Protein AF-A0A953YZT5-F1 (afdb_monomer)

Radius of gyration: 15.85 Å; Cα contacts (8 Å, |Δi|>4): 167; chains: 1; bounding box: 41×32×43 Å

Nearest PDB structures (foldseek):
  6mpz-assembly3_C  TM=8.386E-01  e=2.014E-01  Lachnospiraceae bacterium C6A11
  5cdi-assembly1_C  TM=5.579E-01  e=8.309E+00  Chlamydomonas reinhardtii
  3e74-assembly1_B  TM=2.854E-01  e=3.329E+00  Escherichia coli K-12

pLDDT: mean 92.61, std 7.17, range [58.06, 98.25]

Sequence (147 aa):
MSRTLELEILPQPDDQTCGVTCLHAVYGYYGLNIPLRQLIDEVEHLETGGTLGVLLGYDALRRGFDATIYTYNLQIFDPTWFNQPGVNIQEKLLRQATFKDDPRLTIATRAYVEFLDLGGRIKHEELNANLIRRFLKKGKPILTGLS

Foldseek 3Di:
DDFDQDFDFDDQPDPQCPLLSVLQSLCVSVVNHDPSVVSVVVQDADPVGHHDNLSSLLVCLVVVHAAEAADPPVVQDDPVQQVDPPRDSLVVLVVVVVPDPDPVSVVVSVSVNSSVVSVYHYHYDDDDPVVCCVQVVVVRDDDDDDD

Secondary structure (DSSP, 8-state):
---------PPPSSSS-HHHHHHHHHHHHTT----HHHHHHHS---TTSS--HHHHHHHHHHTT---EEEE--TTT--GGGGSSTT--HHHHHHHHHTT---HHHHHHHHHHHHHHHTT-EEEE----HHHHHHHHTTT--------

Structure (mmCIF, N/CA/C/O backbone):
data_AF-A0A953YZT5-F1
#
_entry.id   AF-A0A953YZT5-F1
#
loop_
_atom_site.group_PDB
_atom_site.id
_atom_site.type_symbol
_atom_site.label_atom_id
_atom_site.label_alt_id
_atom_site.label_comp_id
_atom_site.label_asym_id
_atom_site.label_entity_id
_atom_site.label_seq_id
_atom_site.pdbx_PDB_ins_code
_atom_site.Cartn_x
_atom_site.Cartn_y
_atom_site.Cartn_z
_atom_site.occupancy
_atom_site.B_iso_or_equiv
_atom_site.auth_seq_id
_atom_site.auth_comp_id
_atom_site.auth_asym_id
_atom_site.auth_atom_id
_atom_site.pdbx_PDB_model_num
ATOM 1 N N . MET A 1 1 ? -19.715 18.924 2.219 1.00 58.06 1 MET A N 1
ATOM 2 C CA . MET A 1 1 ? -19.848 18.447 3.610 1.00 58.06 1 MET A CA 1
ATOM 3 C C . MET A 1 1 ? -18.511 17.903 4.084 1.00 58.06 1 MET A C 1
ATOM 5 O O . MET A 1 1 ? -17.849 17.219 3.309 1.00 58.06 1 MET A O 1
ATOM 9 N N . SER A 1 2 ? -18.095 18.270 5.299 1.00 69.12 2 SER A N 1
ATOM 10 C CA . SER A 1 2 ? -16.977 17.615 5.987 1.00 69.12 2 SER A CA 1
ATOM 11 C C . SER A 1 2 ? -17.414 16.199 6.369 1.00 69.12 2 SER A C 1
ATOM 13 O O . SER A 1 2 ? -18.560 16.023 6.779 1.00 69.12 2 SER A O 1
ATOM 15 N N . ARG A 1 3 ? -16.552 15.200 6.178 1.00 82.62 3 ARG A N 1
ATOM 16 C CA . ARG A 1 3 ? -16.809 13.809 6.565 1.00 82.62 3 ARG A CA 1
ATOM 17 C C . ARG A 1 3 ? -15.675 13.376 7.481 1.00 82.62 3 ARG A C 1
ATOM 19 O O . ARG A 1 3 ? -14.520 13.428 7.065 1.00 82.62 3 ARG A O 1
ATOM 26 N N . THR A 1 4 ? -16.016 12.983 8.700 1.00 86.62 4 THR A N 1
ATOM 27 C CA . THR A 1 4 ? -15.077 12.396 9.659 1.00 86.62 4 THR A CA 1
ATOM 28 C C . THR A 1 4 ? -15.135 10.881 9.509 1.00 86.62 4 THR A C 1
ATOM 30 O O . THR A 1 4 ? -16.218 10.323 9.335 1.00 86.62 4 THR A O 1
ATOM 33 N N . LEU A 1 5 ? -13.972 10.232 9.504 1.00 91.62 5 LEU A N 1
ATOM 34 C CA . LEU A 1 5 ? -13.862 8.778 9.540 1.00 91.62 5 LEU A CA 1
ATOM 35 C C . LEU A 1 5 ? -13.474 8.368 10.954 1.00 91.62 5 LEU A C 1
ATOM 37 O O . LEU A 1 5 ? -12.477 8.864 11.473 1.00 91.62 5 LEU A O 1
ATOM 41 N N . GLU A 1 6 ? -14.252 7.480 11.555 1.00 91.81 6 GLU A N 1
ATOM 42 C CA . GLU A 1 6 ? -13.904 6.858 12.828 1.00 91.81 6 GLU A CA 1
ATOM 43 C C . GLU A 1 6 ? -13.056 5.621 12.533 1.00 91.81 6 GLU A C 1
ATOM 45 O O . GLU A 1 6 ? -13.508 4.693 11.868 1.00 91.81 6 GLU A O 1
ATOM 50 N N . LEU A 1 7 ? -11.796 5.657 12.961 1.00 93.12 7 LEU A N 1
ATOM 51 C CA . LEU A 1 7 ? -10.839 4.564 12.837 1.00 93.12 7 LEU A CA 1
ATOM 52 C C . LEU A 1 7 ? -10.321 4.246 14.232 1.00 93.12 7 LEU A C 1
ATOM 54 O O . LEU A 1 7 ? -9.717 5.104 14.876 1.00 93.12 7 LEU A O 1
ATOM 58 N N . GLU A 1 8 ? -10.536 3.017 14.682 1.00 94.19 8 GLU A N 1
ATOM 59 C CA . GLU A 1 8 ? -9.917 2.512 15.899 1.00 94.19 8 GLU A CA 1
ATOM 60 C C . GLU A 1 8 ? -8.557 1.908 15.538 1.00 94.19 8 GLU A C 1
ATOM 62 O O . GLU A 1 8 ? -8.470 0.887 14.853 1.00 94.19 8 GLU A O 1
ATOM 67 N N . ILE A 1 9 ? -7.483 2.584 15.947 1.00 95.50 9 ILE A N 1
ATOM 68 C CA . ILE 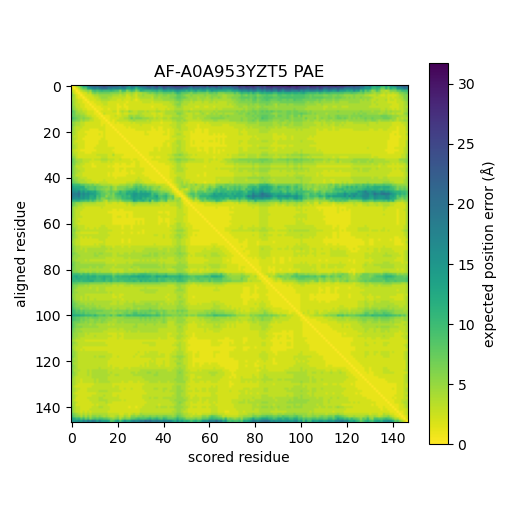A 1 9 ? -6.107 2.160 15.687 1.00 95.50 9 ILE A CA 1
ATOM 69 C C . ILE A 1 9 ? -5.506 1.683 17.004 1.00 95.50 9 ILE A C 1
ATOM 71 O O . ILE A 1 9 ? -5.421 2.442 17.969 1.00 95.50 9 ILE A O 1
ATOM 75 N N . LEU A 1 10 ? -5.087 0.421 17.032 1.00 96.31 10 LEU A N 1
ATOM 76 C CA . LEU A 1 10 ? -4.413 -0.164 18.185 1.00 96.31 10 LEU A CA 1
ATOM 77 C C . LEU A 1 10 ? -2.955 0.323 18.277 1.00 96.31 10 LEU A C 1
ATOM 79 O O . LEU A 1 10 ? -2.376 0.724 17.266 1.00 96.31 10 LEU A O 1
ATOM 83 N N . PRO A 1 11 ? -2.324 0.265 19.462 1.00 96.19 11 PRO A N 1
ATOM 84 C CA . PRO A 1 11 ? -0.883 0.462 19.576 1.00 96.19 11 PRO A CA 1
ATOM 85 C C . PRO A 1 11 ? -0.126 -0.591 18.755 1.00 96.19 11 PRO A C 1
ATOM 87 O O . PRO A 1 11 ? -0.414 -1.784 18.870 1.00 96.19 11 PRO A O 1
ATOM 90 N N . GLN A 1 12 ? 0.853 -0.161 17.952 1.00 93.62 12 GLN A N 1
ATOM 91 C CA . GLN A 1 12 ? 1.736 -1.097 17.251 1.00 93.62 12 GLN A CA 1
ATOM 92 C C . GLN A 1 12 ? 2.660 -1.808 18.263 1.00 93.62 12 GLN A C 1
ATOM 94 O O . GLN A 1 12 ? 3.216 -1.132 19.135 1.00 93.62 12 GLN A O 1
ATOM 99 N N . PRO A 1 13 ? 2.824 -3.141 18.192 1.00 91.69 13 PRO A N 1
ATOM 100 C CA . PRO A 1 13 ? 3.654 -3.880 19.149 1.00 91.69 13 PRO A CA 1
ATOM 101 C C . PRO A 1 13 ? 5.155 -3.555 19.122 1.00 91.69 13 PRO A C 1
ATOM 103 O O . PRO A 1 13 ? 5.815 -3.667 20.153 1.00 91.69 13 PRO A O 1
ATOM 106 N N . ASP A 1 14 ? 5.692 -3.175 17.964 1.00 89.75 14 ASP A N 1
ATOM 107 C CA . ASP A 1 14 ? 7.119 -2.904 17.743 1.00 89.75 14 ASP A CA 1
ATOM 108 C C . ASP A 1 14 ? 7.320 -1.831 16.656 1.00 8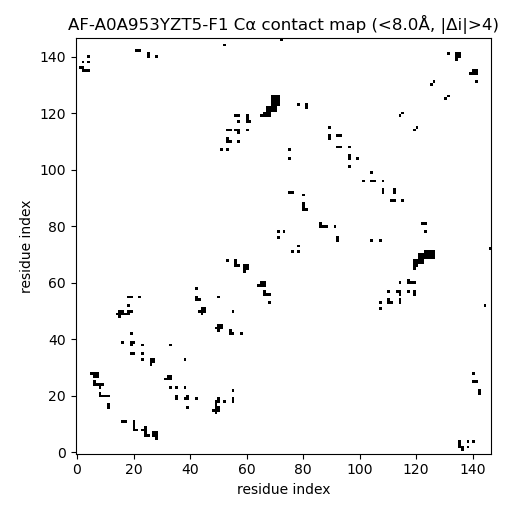9.75 14 ASP A C 1
ATOM 110 O O . ASP A 1 14 ? 6.356 -1.256 16.150 1.00 89.75 14 ASP A O 1
ATOM 114 N N . ASP A 1 15 ? 8.565 -1.527 16.291 1.00 86.75 15 ASP A N 1
ATOM 115 C CA . ASP A 1 15 ? 8.924 -0.505 15.299 1.00 86.75 15 ASP A CA 1
ATOM 116 C C . ASP A 1 15 ? 8.732 -0.940 13.830 1.00 86.75 15 ASP A C 1
ATOM 118 O O . ASP A 1 15 ? 8.884 -0.116 12.925 1.00 86.75 15 ASP A O 1
ATOM 122 N N . GLN A 1 16 ? 8.329 -2.187 13.569 1.00 87.06 16 GLN A N 1
ATOM 123 C CA . GLN A 1 16 ? 8.187 -2.762 12.222 1.00 87.06 16 GLN A CA 1
ATOM 124 C C . GLN A 1 16 ? 6.730 -3.061 11.834 1.00 87.06 16 GLN A C 1
ATOM 126 O O . GLN A 1 16 ? 6.412 -3.223 10.652 1.00 87.06 16 GLN A O 1
ATOM 131 N N . THR A 1 17 ? 5.823 -3.066 12.809 1.00 91.00 17 THR A N 1
ATOM 132 C CA . THR A 1 17 ? 4.404 -3.442 12.672 1.00 91.00 17 THR A CA 1
ATOM 133 C C . THR A 1 17 ? 3.465 -2.272 12.362 1.00 91.00 17 THR A C 1
ATOM 135 O O . THR A 1 17 ? 2.244 -2.451 12.315 1.00 91.00 17 THR A O 1
ATOM 138 N N . CYS A 1 18 ? 3.993 -1.073 12.092 1.00 91.94 18 CYS A N 1
ATOM 139 C CA . CYS A 1 18 ? 3.189 0.127 11.825 1.00 91.94 18 CYS A CA 1
ATOM 140 C C . CYS A 1 18 ? 2.223 -0.055 10.639 1.00 91.94 18 CYS A C 1
ATOM 142 O O . CYS A 1 18 ? 1.031 0.229 10.754 1.00 91.94 18 CYS A O 1
ATOM 144 N N . GLY A 1 19 ? 2.707 -0.589 9.513 1.00 92.81 19 GLY A N 1
ATOM 145 C CA . GLY A 1 19 ? 1.903 -0.796 8.305 1.00 92.81 19 GLY A CA 1
ATOM 146 C C . GLY A 1 19 ? 0.757 -1.781 8.526 1.00 92.81 19 GLY A C 1
ATOM 147 O O . GLY A 1 19 ? -0.381 -1.505 8.145 1.00 92.81 19 GLY A O 1
ATOM 148 N N . VAL A 1 20 ? 1.045 -2.893 9.205 1.00 94.94 20 VAL A N 1
ATOM 149 C CA . VAL A 1 20 ? 0.058 -3.930 9.526 1.00 94.94 20 VAL A CA 1
ATOM 150 C C . VAL A 1 20 ? -0.973 -3.432 10.537 1.00 94.94 20 VAL A C 1
ATOM 152 O O . VAL A 1 20 ? -2.166 -3.667 10.368 1.00 94.94 20 VAL A O 1
ATOM 155 N N . THR A 1 21 ? -0.547 -2.667 11.541 1.00 95.62 21 THR A N 1
ATOM 156 C CA . THR A 1 21 ? -1.456 -2.068 12.530 1.00 95.62 21 THR A CA 1
ATOM 157 C C . THR A 1 21 ? -2.413 -1.068 11.878 1.00 95.62 21 THR A C 1
ATOM 159 O O . THR A 1 21 ? -3.610 -1.057 12.173 1.00 95.62 21 THR A O 1
ATOM 162 N N . CYS A 1 22 ? -1.928 -0.272 10.921 1.00 95.81 22 CYS A N 1
ATOM 163 C CA . CYS A 1 22 ? -2.787 0.606 10.133 1.00 95.81 22 CYS A CA 1
ATOM 164 C C . CYS A 1 22 ? -3.746 -0.187 9.226 1.00 95.81 22 CYS A C 1
ATOM 166 O O . CYS A 1 22 ? -4.919 0.173 9.123 1.00 95.81 22 CYS A O 1
ATOM 168 N N . LEU A 1 23 ? -3.284 -1.270 8.588 1.00 96.69 23 LEU A N 1
ATOM 169 C CA . LEU A 1 23 ? -4.135 -2.145 7.772 1.00 96.69 23 LEU A CA 1
ATOM 170 C C . LEU A 1 23 ? -5.249 -2.790 8.607 1.00 96.69 23 LEU A C 1
ATOM 172 O O . LEU A 1 23 ? -6.402 -2.796 8.181 1.00 96.69 23 LEU A O 1
ATOM 176 N N . HIS A 1 24 ? -4.936 -3.241 9.821 1.00 97.56 24 HIS A N 1
ATOM 177 C CA . HIS A 1 24 ? -5.915 -3.761 10.773 1.00 97.56 24 HIS A CA 1
ATOM 178 C C . HIS A 1 24 ? -7.033 -2.745 11.060 1.00 97.56 24 HIS A C 1
ATOM 180 O O . HIS A 1 24 ? -8.211 -3.093 11.009 1.00 97.56 24 HIS A O 1
ATOM 186 N N . ALA A 1 25 ? -6.694 -1.474 11.299 1.00 97.44 25 ALA A N 1
ATOM 187 C CA . ALA A 1 25 ? -7.699 -0.428 11.506 1.00 97.44 25 ALA A CA 1
ATOM 188 C C . ALA A 1 25 ? -8.584 -0.202 10.265 1.00 97.44 25 ALA A C 1
ATOM 190 O O . ALA A 1 25 ? -9.790 0.023 10.385 1.00 97.44 25 ALA A O 1
ATOM 191 N N . VAL A 1 26 ? -8.004 -0.296 9.061 1.00 97.25 26 VAL A N 1
ATOM 192 C CA . VAL A 1 26 ? -8.760 -0.233 7.799 1.00 97.25 26 VAL A CA 1
ATOM 193 C C . VAL A 1 26 ? -9.716 -1.419 7.666 1.00 97.25 26 VAL A C 1
ATOM 195 O O . VAL A 1 26 ? -10.856 -1.225 7.250 1.00 97.25 26 VAL A O 1
ATOM 198 N N . TYR A 1 27 ? -9.301 -2.627 8.042 1.00 97.69 27 TYR A N 1
ATOM 199 C CA . TYR A 1 27 ? -10.191 -3.789 8.071 1.00 97.69 27 TYR A CA 1
ATOM 200 C C . TYR A 1 27 ? -11.335 -3.614 9.066 1.00 97.69 27 TYR A C 1
ATOM 202 O O . TYR A 1 27 ? -12.490 -3.801 8.677 1.00 97.69 27 TYR A O 1
ATOM 210 N N . GLY A 1 28 ? -11.046 -3.144 10.282 1.00 97.25 28 GLY A N 1
ATOM 211 C CA . GLY A 1 28 ? -12.070 -2.823 11.277 1.00 97.25 28 GLY A CA 1
ATOM 212 C C . GLY A 1 28 ? -13.093 -1.807 10.759 1.00 97.25 28 GLY A C 1
ATOM 213 O O . GLY A 1 28 ? -14.295 -2.019 10.901 1.00 97.25 28 GLY A O 1
ATOM 214 N N . TYR A 1 29 ? -12.645 -0.762 10.050 1.00 97.00 29 TYR A N 1
ATOM 215 C CA . TYR A 1 29 ? -13.537 0.222 9.417 1.00 97.00 29 TYR A CA 1
ATOM 216 C C . TYR A 1 29 ? -14.535 -0.405 8.436 1.00 97.00 29 TYR A C 1
ATOM 218 O O . TYR A 1 29 ? -15.676 0.044 8.331 1.00 97.00 29 TYR A O 1
ATOM 226 N N . TYR A 1 30 ? -14.119 -1.444 7.713 1.00 96.88 30 TYR A N 1
ATOM 227 C CA . TYR A 1 30 ? -14.977 -2.176 6.783 1.00 96.88 30 TYR A CA 1
ATOM 228 C C . TYR A 1 30 ? -15.692 -3.379 7.423 1.00 96.88 30 TYR A C 1
ATOM 230 O O . TYR A 1 30 ? -16.342 -4.145 6.714 1.00 96.88 30 TYR A O 1
ATOM 238 N N . GLY A 1 31 ? -15.614 -3.539 8.748 1.00 96.38 31 GLY A N 1
ATOM 239 C CA . GLY A 1 31 ? -16.293 -4.598 9.498 1.00 96.38 31 GLY A CA 1
ATOM 240 C C . GLY A 1 31 ? -15.578 -5.951 9.492 1.00 96.38 31 GLY A C 1
ATOM 241 O O . GLY A 1 31 ? -16.155 -6.945 9.933 1.00 96.38 31 GLY A O 1
ATOM 242 N N . LEU A 1 32 ? -14.335 -6.011 9.010 1.00 97.44 32 LEU A N 1
ATOM 243 C CA . LEU A 1 32 ? -13.503 -7.206 9.079 1.00 97.44 32 LEU A CA 1
ATOM 244 C C . LEU A 1 32 ? -12.709 -7.206 10.392 1.00 97.44 32 LEU A C 1
ATOM 246 O O . LEU A 1 32 ? -11.714 -6.500 10.537 1.00 97.44 32 LEU A O 1
ATOM 250 N N . ASN A 1 33 ? -13.153 -8.032 11.338 1.00 95.19 33 ASN A N 1
ATOM 251 C CA . ASN A 1 33 ? -12.541 -8.162 12.658 1.00 95.19 33 ASN A CA 1
ATOM 252 C C . ASN A 1 33 ? -11.572 -9.351 12.680 1.00 95.19 33 ASN A C 1
ATOM 254 O O . ASN A 1 33 ? -12.003 -10.503 12.722 1.00 95.19 33 ASN A O 1
ATOM 258 N N . ILE A 1 34 ? -10.269 -9.072 12.660 1.00 95.75 34 ILE A N 1
ATOM 259 C CA . ILE A 1 34 ? -9.192 -10.069 12.749 1.00 95.75 34 ILE A CA 1
ATOM 260 C C . ILE A 1 34 ? -8.279 -9.655 13.904 1.00 95.75 34 ILE A C 1
ATOM 262 O O . ILE A 1 34 ? -7.954 -8.478 13.981 1.00 95.75 34 ILE A O 1
ATOM 266 N N . PRO A 1 35 ? -7.822 -10.559 14.786 1.00 97.12 35 PRO A N 1
ATOM 267 C CA . PRO A 1 35 ? -6.849 -10.202 15.814 1.00 97.12 35 PRO A CA 1
ATOM 268 C C . PRO A 1 35 ? -5.575 -9.587 15.213 1.00 97.12 35 PRO A C 1
ATOM 270 O O . PRO A 1 35 ? -4.958 -10.185 14.333 1.00 97.12 35 PRO A O 1
ATOM 273 N N . LEU A 1 36 ? -5.119 -8.441 15.735 1.00 96.50 36 LEU A N 1
ATOM 274 C CA . LEU A 1 36 ? -3.894 -7.779 15.256 1.00 96.50 36 LEU A CA 1
ATOM 275 C C . LEU A 1 36 ? -2.690 -8.729 15.216 1.00 96.50 36 LEU A C 1
ATOM 277 O O . LEU A 1 36 ? -1.929 -8.711 14.254 1.00 96.50 36 LEU A O 1
ATOM 281 N N . ARG A 1 37 ? -2.542 -9.593 16.228 1.00 95.44 37 ARG A N 1
ATOM 282 C CA . ARG A 1 37 ? -1.444 -10.564 16.273 1.00 95.44 37 ARG A CA 1
ATOM 283 C C . ARG A 1 37 ? -1.486 -11.547 15.102 1.00 95.44 37 ARG A C 1
ATOM 285 O O . ARG A 1 37 ? -0.454 -11.781 14.492 1.00 95.44 37 ARG A O 1
ATOM 292 N N . GLN A 1 38 ? -2.674 -12.047 14.763 1.00 95.56 38 GLN A N 1
ATOM 293 C CA . GLN A 1 38 ? -2.854 -12.920 13.606 1.00 95.56 38 GLN A CA 1
ATOM 294 C C . GLN A 1 38 ? -2.462 -12.195 12.315 1.00 95.56 38 GLN A C 1
ATOM 296 O O . GLN A 1 38 ? -1.766 -12.767 11.488 1.00 95.56 38 GLN A O 1
ATOM 301 N N . LEU A 1 39 ? -2.861 -10.929 12.153 1.00 95.50 39 LEU A N 1
ATOM 302 C CA . LEU A 1 39 ? -2.515 -10.175 10.950 1.00 95.50 39 LEU A CA 1
ATOM 303 C C . LEU A 1 39 ? -1.003 -9.916 10.834 1.00 95.50 39 LEU A C 1
ATOM 305 O O . LEU A 1 39 ? -0.466 -9.977 9.734 1.00 95.50 39 LEU A O 1
ATOM 309 N N . ILE A 1 40 ? -0.317 -9.659 11.952 1.00 93.88 40 ILE A N 1
ATOM 310 C CA . ILE A 1 40 ? 1.151 -9.525 11.996 1.00 93.88 40 ILE A CA 1
ATOM 311 C C . ILE A 1 40 ? 1.834 -10.829 11.574 1.00 93.88 40 ILE A C 1
ATOM 313 O O . ILE A 1 40 ? 2.787 -10.794 10.810 1.00 93.88 40 ILE A O 1
ATOM 317 N N . ASP A 1 41 ? 1.335 -11.975 12.036 1.00 92.62 41 ASP A N 1
ATOM 318 C CA . ASP A 1 41 ? 1.928 -13.270 11.697 1.00 92.62 41 ASP A CA 1
ATOM 319 C C . ASP A 1 41 ? 1.611 -13.698 10.237 1.00 92.62 41 ASP A C 1
ATOM 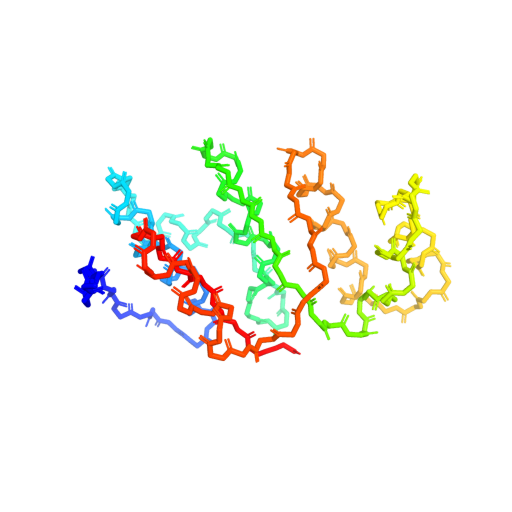321 O O . ASP A 1 41 ? 2.345 -14.496 9.654 1.00 92.62 41 ASP A O 1
ATOM 325 N N . GLU A 1 42 ? 0.530 -13.182 9.633 1.00 93.38 42 GLU A N 1
ATOM 326 C CA . GLU A 1 42 ? 0.084 -13.524 8.268 1.00 93.38 42 GLU A CA 1
ATOM 327 C C . GLU A 1 42 ? 0.656 -12.618 7.162 1.00 93.38 42 GLU A C 1
ATOM 329 O O . GLU A 1 42 ? 0.836 -13.078 6.030 1.00 93.38 42 GLU A O 1
ATOM 334 N N . VAL A 1 43 ? 0.908 -11.336 7.445 1.00 91.25 43 VAL A N 1
ATOM 335 C CA . VAL A 1 43 ? 1.424 -10.386 6.449 1.00 91.25 43 VAL A CA 1
ATOM 336 C C . VAL A 1 43 ? 2.945 -10.500 6.358 1.00 91.25 43 VAL A C 1
ATOM 338 O O . VAL A 1 43 ? 3.652 -10.364 7.349 1.00 91.25 43 VAL A O 1
ATOM 341 N N . GLU A 1 44 ? 3.464 -10.714 5.146 1.00 83.12 44 GLU A N 1
ATOM 342 C CA . GLU A 1 44 ? 4.908 -10.817 4.924 1.00 83.12 44 GLU A CA 1
ATOM 343 C C . GLU A 1 44 ? 5.633 -9.512 5.312 1.00 83.12 44 GLU A C 1
ATOM 345 O O . GLU A 1 44 ? 5.225 -8.407 4.940 1.00 83.12 44 GLU A O 1
ATOM 350 N N . HIS A 1 45 ? 6.748 -9.659 6.026 1.00 79.81 45 HIS A N 1
ATOM 351 C CA . HIS A 1 45 ? 7.634 -8.577 6.444 1.00 79.81 45 HIS A CA 1
ATOM 352 C C . HIS A 1 45 ? 8.992 -8.695 5.748 1.00 79.81 45 HIS A C 1
ATOM 354 O O . HIS A 1 45 ? 9.433 -9.788 5.394 1.00 79.81 45 HIS A O 1
ATOM 360 N N . LEU A 1 46 ? 9.681 -7.568 5.557 1.00 76.75 46 LEU A N 1
ATOM 361 C CA . LEU A 1 46 ? 11.051 -7.598 5.048 1.00 76.75 46 LEU A CA 1
ATOM 362 C C . LEU A 1 46 ? 12.016 -8.027 6.158 1.00 76.75 46 LEU A C 1
ATOM 364 O O . LEU A 1 46 ? 11.934 -7.514 7.270 1.00 76.75 46 LEU A O 1
ATOM 368 N N . GLU A 1 47 ? 13.010 -8.859 5.833 1.00 69.38 47 GLU A N 1
ATOM 369 C CA . GLU A 1 47 ? 14.087 -9.219 6.776 1.00 69.38 47 GLU A CA 1
ATOM 370 C C . GLU A 1 47 ? 14.853 -7.990 7.289 1.00 69.38 47 GLU A C 1
ATOM 372 O O . GLU A 1 47 ? 15.333 -7.965 8.418 1.00 69.38 47 GLU A O 1
ATOM 377 N N . THR A 1 48 ? 14.935 -6.930 6.475 1.00 67.88 48 THR A N 1
ATOM 378 C CA . THR A 1 48 ? 15.562 -5.659 6.869 1.00 67.88 48 THR A CA 1
ATOM 379 C C . THR A 1 48 ? 14.658 -4.761 7.720 1.00 67.88 48 THR A C 1
ATOM 381 O O . THR A 1 48 ? 15.016 -3.609 7.963 1.00 67.88 48 THR A O 1
ATOM 384 N N . GLY A 1 49 ? 13.489 -5.256 8.125 1.00 68.25 49 GLY A N 1
ATOM 385 C CA . GLY A 1 49 ? 12.475 -4.540 8.884 1.00 68.25 49 GLY A CA 1
ATOM 386 C C . GLY A 1 49 ? 11.457 -3.795 8.019 1.00 68.25 49 GLY A C 1
ATOM 387 O O . GLY A 1 49 ? 11.747 -3.333 6.911 1.00 68.25 49 GLY A O 1
ATOM 388 N N . GLY A 1 50 ? 10.247 -3.664 8.567 1.00 74.88 50 GLY A N 1
ATOM 389 C CA . GLY A 1 50 ? 9.125 -2.956 7.956 1.00 74.88 50 GLY A CA 1
ATOM 390 C C . GLY A 1 50 ? 8.319 -3.791 6.956 1.00 74.88 50 GLY A C 1
ATOM 391 O O . GLY A 1 50 ? 8.577 -4.970 6.716 1.00 74.88 50 GLY A O 1
ATOM 392 N N . THR A 1 51 ? 7.301 -3.157 6.371 1.00 80.31 51 THR A N 1
ATOM 393 C CA . THR A 1 51 ? 6.377 -3.793 5.420 1.00 80.31 51 THR A CA 1
ATOM 394 C C . THR A 1 51 ? 6.267 -2.939 4.166 1.00 80.31 51 THR A C 1
ATOM 396 O O . THR A 1 51 ? 5.957 -1.749 4.253 1.00 80.31 51 THR A O 1
ATOM 399 N N . LEU A 1 52 ? 6.495 -3.527 2.990 1.00 89.56 52 LEU A N 1
ATOM 400 C CA . LEU A 1 52 ? 6.238 -2.824 1.735 1.00 89.56 52 LEU A CA 1
ATOM 401 C C . LEU A 1 52 ? 4.739 -2.546 1.607 1.00 89.56 52 LEU A C 1
ATOM 403 O O . LEU A 1 52 ? 3.923 -3.447 1.783 1.00 89.56 52 LEU A O 1
ATOM 407 N N . GLY A 1 53 ? 4.362 -1.325 1.218 1.00 92.25 53 GLY A N 1
ATOM 408 C CA . GLY A 1 53 ? 2.947 -0.968 1.047 1.00 92.25 53 GLY A CA 1
ATOM 409 C C . GLY A 1 53 ? 2.192 -1.891 0.079 1.00 92.25 53 GLY A C 1
ATOM 410 O O . GLY A 1 53 ? 0.997 -2.119 0.248 1.00 92.25 53 GLY A O 1
ATOM 411 N N . VAL A 1 54 ? 2.892 -2.480 -0.897 1.00 94.81 54 VAL A N 1
ATOM 412 C CA . VAL A 1 54 ? 2.311 -3.474 -1.807 1.00 94.81 54 VAL A CA 1
ATOM 413 C C . VAL A 1 54 ? 1.924 -4.780 -1.114 1.00 94.81 54 VAL A C 1
ATOM 415 O O . VAL A 1 54 ? 0.893 -5.339 -1.468 1.00 94.81 54 VAL A O 1
ATOM 418 N N . LEU A 1 55 ? 2.658 -5.226 -0.090 1.00 94.12 55 LEU A N 1
ATOM 419 C CA . LEU A 1 55 ? 2.317 -6.433 0.674 1.00 94.12 55 LEU A CA 1
ATOM 420 C C . LEU A 1 55 ? 1.020 -6.233 1.470 1.00 94.12 55 LEU A C 1
ATOM 422 O O . LEU A 1 55 ? 0.182 -7.128 1.518 1.00 94.12 55 LEU A O 1
ATOM 426 N N . LEU A 1 56 ? 0.795 -5.021 1.995 1.00 95.69 56 LEU A N 1
ATOM 427 C CA . LEU A 1 56 ? -0.476 -4.651 2.632 1.00 95.69 56 LEU A CA 1
ATOM 428 C C . LEU A 1 56 ? -1.638 -4.686 1.628 1.00 95.69 56 LEU A C 1
ATOM 430 O O . LEU A 1 56 ? -2.716 -5.196 1.919 1.00 95.69 56 LEU A O 1
ATOM 434 N N . GLY A 1 57 ? -1.416 -4.146 0.425 1.00 96.38 57 GLY A N 1
ATOM 435 C CA . GLY A 1 57 ? -2.401 -4.190 -0.654 1.00 96.38 57 GLY A CA 1
ATOM 436 C C . GLY A 1 57 ? -2.680 -5.613 -1.140 1.00 96.38 57 GLY A C 1
ATOM 437 O O . GLY A 1 57 ? -3.824 -5.937 -1.445 1.00 96.38 57 GLY A O 1
ATOM 438 N N . TYR A 1 58 ? -1.653 -6.458 -1.193 1.00 96.12 58 TYR A N 1
ATOM 439 C CA . TYR A 1 58 ? -1.753 -7.860 -1.579 1.00 96.12 58 TYR A CA 1
ATOM 440 C C . TYR A 1 58 ? -2.580 -8.666 -0.572 1.00 96.12 58 TYR A C 1
ATOM 442 O O . TYR A 1 58 ? -3.502 -9.373 -0.977 1.00 96.12 58 TYR A O 1
ATOM 450 N N . ASP A 1 59 ? -2.335 -8.497 0.732 1.00 96.88 59 ASP A N 1
ATOM 451 C CA . ASP A 1 59 ? -3.173 -9.101 1.776 1.00 96.88 59 ASP A CA 1
ATOM 452 C C . ASP A 1 59 ? -4.641 -8.648 1.649 1.00 96.88 59 ASP A C 1
ATOM 454 O O . ASP A 1 59 ? -5.548 -9.481 1.689 1.00 96.88 59 ASP A O 1
ATOM 458 N N . ALA A 1 60 ? -4.886 -7.361 1.372 1.00 97.44 60 ALA A N 1
ATOM 459 C CA . ALA A 1 60 ? -6.241 -6.850 1.155 1.00 97.44 60 ALA A CA 1
ATOM 460 C C . ALA A 1 60 ? -6.945 -7.537 -0.025 1.00 97.44 60 ALA A C 1
ATOM 462 O O . ALA A 1 60 ? -8.098 -7.955 0.110 1.00 97.44 60 ALA A O 1
ATOM 463 N N . LEU A 1 61 ? -6.253 -7.726 -1.154 1.00 97.94 61 LEU A N 1
ATOM 464 C CA . LEU A 1 61 ? -6.795 -8.466 -2.301 1.00 97.94 61 LEU A CA 1
ATOM 465 C C . LEU A 1 61 ? -7.126 -9.917 -1.932 1.00 97.94 61 LEU A C 1
ATOM 467 O O . LEU A 1 61 ? -8.211 -10.399 -2.2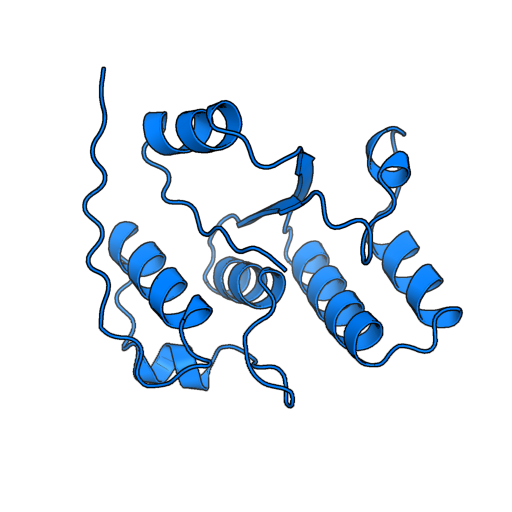57 1.00 97.94 61 LEU A O 1
ATOM 471 N N . ARG A 1 62 ? -6.241 -10.607 -1.198 1.00 96.75 62 ARG A N 1
ATOM 472 C CA . ARG A 1 62 ? -6.475 -11.992 -0.743 1.00 96.75 62 ARG A CA 1
ATOM 473 C C . ARG A 1 62 ? -7.703 -12.128 0.155 1.00 96.75 62 ARG A C 1
ATOM 475 O O . ARG A 1 62 ? -8.312 -13.194 0.189 1.00 96.75 62 ARG A O 1
ATOM 482 N N . ARG A 1 63 ? -8.084 -11.058 0.853 1.00 96.62 63 ARG A N 1
ATOM 483 C CA . ARG A 1 63 ? -9.283 -10.994 1.703 1.00 96.62 63 ARG A CA 1
ATOM 484 C C . ARG A 1 63 ? -10.527 -10.479 0.973 1.00 96.62 63 ARG A C 1
ATOM 486 O O . ARG A 1 63 ? -11.553 -10.260 1.610 1.00 96.62 63 ARG A O 1
ATOM 493 N N . GLY A 1 64 ? -10.461 -10.305 -0.348 1.00 97.12 64 GLY A N 1
ATOM 494 C CA . GLY A 1 64 ? -11.599 -9.914 -1.183 1.00 97.12 64 GLY A CA 1
ATOM 495 C C . GLY A 1 64 ? -11.856 -8.408 -1.253 1.00 97.12 64 GLY A C 1
ATOM 496 O O . GLY A 1 64 ? -12.920 -7.997 -1.715 1.00 97.12 64 GLY A O 1
ATOM 497 N N . PHE A 1 65 ? -10.913 -7.575 -0.808 1.00 97.62 65 PHE A N 1
ATOM 498 C CA . PHE A 1 65 ? -11.001 -6.130 -1.002 1.00 97.62 65 PHE A CA 1
ATOM 499 C C . PHE A 1 65 ? -10.516 -5.730 -2.388 1.00 97.62 65 PHE A C 1
ATOM 501 O O . PHE A 1 65 ? -9.639 -6.356 -2.971 1.00 97.62 65 PHE A O 1
ATOM 508 N N . ASP A 1 66 ? -11.008 -4.589 -2.860 1.00 97.25 66 ASP A N 1
ATOM 509 C CA . ASP A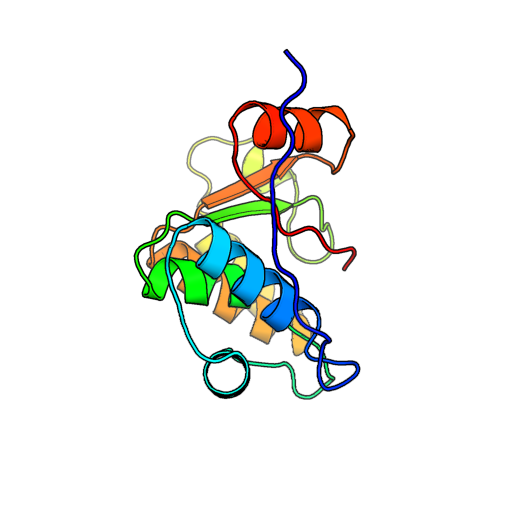 1 66 ? -10.359 -3.854 -3.935 1.00 97.25 66 ASP A CA 1
ATOM 510 C C . ASP A 1 66 ? -9.179 -3.045 -3.386 1.00 97.25 66 ASP A C 1
ATOM 512 O O . ASP A 1 66 ? -9.363 -2.169 -2.535 1.00 97.25 66 ASP A O 1
ATOM 516 N N . ALA A 1 67 ? -7.992 -3.228 -3.961 1.00 97.75 67 ALA A N 1
ATOM 517 C CA . ALA A 1 67 ? -6.820 -2.422 -3.636 1.00 97.75 67 ALA A CA 1
ATOM 518 C C . ALA A 1 67 ? -6.357 -1.573 -4.830 1.00 97.75 67 ALA A C 1
ATOM 520 O O . ALA A 1 67 ? -6.407 -1.971 -5.998 1.00 97.75 67 ALA A O 1
ATOM 521 N N . THR A 1 68 ? -5.923 -0.342 -4.560 1.00 97.94 68 THR A N 1
ATOM 522 C CA . THR A 1 68 ? -5.289 0.525 -5.562 1.00 97.94 68 THR A CA 1
ATOM 523 C C . THR A 1 68 ? -4.144 1.287 -4.925 1.00 97.94 68 THR A C 1
ATOM 525 O O . THR A 1 68 ? -4.356 2.032 -3.972 1.00 97.94 68 THR A O 1
ATOM 528 N N . ILE A 1 69 ? -2.950 1.130 -5.487 1.00 97.38 69 ILE A N 1
ATOM 529 C CA . ILE A 1 69 ? -1.747 1.839 -5.066 1.00 97.38 69 ILE A CA 1
ATOM 530 C C . ILE A 1 69 ? -1.596 3.084 -5.931 1.00 97.38 69 ILE A C 1
ATOM 532 O O . ILE A 1 69 ? -1.555 3.006 -7.159 1.00 97.38 69 ILE A O 1
ATOM 536 N N . TYR A 1 70 ? -1.510 4.233 -5.270 1.00 96.75 70 TYR A N 1
ATOM 537 C CA . TYR A 1 70 ? -1.089 5.487 -5.878 1.00 96.75 70 TYR A CA 1
ATOM 538 C C . TYR A 1 70 ? 0.379 5.686 -5.537 1.00 96.75 70 TYR A C 1
ATOM 540 O O . TYR A 1 70 ? 0.730 5.740 -4.361 1.00 96.75 70 TYR A O 1
ATOM 548 N N . THR A 1 71 ? 1.230 5.733 -6.553 1.00 95.38 71 THR A N 1
ATOM 549 C CA . THR A 1 71 ? 2.679 5.787 -6.381 1.00 95.38 71 THR A CA 1
ATOM 550 C C . THR A 1 71 ? 3.279 6.960 -7.136 1.00 95.38 71 THR A C 1
ATOM 552 O O . THR A 1 71 ? 2.819 7.348 -8.206 1.00 95.38 71 THR A O 1
ATOM 555 N N . TYR A 1 72 ? 4.340 7.497 -6.559 1.00 94.12 72 TYR A N 1
ATOM 556 C CA . TYR A 1 72 ? 5.287 8.420 -7.177 1.00 94.12 72 TYR A CA 1
ATOM 557 C C . TYR A 1 72 ? 6.721 7.976 -6.826 1.00 94.12 72 TYR A C 1
ATOM 559 O O . TYR A 1 72 ? 7.655 8.772 -6.809 1.00 94.12 72 TYR A O 1
ATOM 567 N N . ASN A 1 73 ? 6.895 6.685 -6.505 1.00 93.19 73 ASN A N 1
ATOM 568 C CA . ASN A 1 73 ? 8.188 6.099 -6.180 1.00 93.19 73 ASN A CA 1
ATOM 569 C C . ASN A 1 73 ? 8.978 5.821 -7.466 1.00 93.19 73 ASN A C 1
ATOM 571 O O . ASN A 1 73 ? 8.798 4.788 -8.118 1.00 93.19 73 ASN A O 1
ATOM 575 N N . LEU A 1 74 ? 9.888 6.741 -7.777 1.00 92.88 74 LEU A N 1
ATOM 576 C CA . LEU A 1 74 ? 10.745 6.697 -8.962 1.00 92.88 74 LEU A CA 1
ATOM 577 C C . LEU A 1 74 ? 11.846 5.625 -8.901 1.00 92.88 74 LEU A C 1
ATOM 579 O O . LEU A 1 74 ? 12.480 5.347 -9.915 1.00 92.88 74 LEU A O 1
ATOM 583 N N . GLN A 1 75 ? 12.092 5.015 -7.736 1.00 91.00 75 GLN A N 1
ATOM 584 C CA . GLN A 1 75 ? 13.066 3.923 -7.604 1.00 91.00 75 GLN A CA 1
ATOM 585 C C . GLN A 1 75 ? 12.518 2.609 -8.174 1.00 91.00 75 GLN A C 1
ATOM 587 O O . GLN A 1 75 ? 13.266 1.808 -8.740 1.00 91.00 75 GLN A O 1
ATOM 592 N N . ILE A 1 76 ? 11.202 2.405 -8.048 1.00 93.31 76 ILE A N 1
ATOM 593 C CA . ILE A 1 76 ? 10.510 1.198 -8.514 1.00 93.31 76 ILE A CA 1
ATOM 594 C C . ILE A 1 76 ? 9.890 1.405 -9.894 1.00 93.31 76 ILE A C 1
ATOM 596 O O . ILE A 1 76 ? 9.957 0.505 -10.735 1.00 93.31 76 ILE A O 1
ATOM 600 N N . PHE A 1 77 ? 9.273 2.568 -10.116 1.00 94.94 77 PHE A N 1
ATOM 601 C CA . PHE A 1 77 ? 8.455 2.833 -11.289 1.00 94.94 77 PHE A CA 1
ATOM 602 C C . PHE A 1 77 ? 9.021 3.963 -12.134 1.00 94.94 77 PHE A C 1
ATOM 604 O O . PHE A 1 77 ? 9.277 5.057 -11.640 1.00 94.94 77 PHE A O 1
ATOM 611 N N . ASP A 1 78 ? 9.107 3.725 -13.437 1.00 94.44 78 ASP A N 1
ATOM 612 C CA . ASP A 1 78 ? 9.303 4.796 -14.404 1.00 94.44 78 ASP A CA 1
ATOM 613 C C . ASP A 1 78 ? 7.934 5.436 -14.730 1.00 94.44 78 ASP A C 1
ATOM 615 O O . ASP A 1 78 ? 7.020 4.733 -15.184 1.00 94.44 78 ASP A O 1
ATOM 619 N N . PRO A 1 79 ? 7.754 6.757 -14.532 1.00 94.25 79 PRO A N 1
ATOM 620 C CA . PRO A 1 79 ? 6.497 7.445 -14.828 1.00 94.25 79 PRO A CA 1
ATOM 621 C C . PRO A 1 79 ? 6.018 7.272 -16.274 1.00 94.25 79 PRO A C 1
ATOM 623 O O . PRO A 1 79 ? 4.814 7.311 -16.539 1.00 94.25 79 PRO A O 1
ATOM 626 N N . THR A 1 80 ? 6.929 7.047 -17.226 1.00 94.00 80 THR A N 1
ATOM 627 C CA . THR A 1 80 ? 6.574 6.855 -18.639 1.00 94.00 80 THR A CA 1
ATOM 628 C C . THR A 1 80 ? 5.736 5.599 -18.871 1.00 94.00 80 THR A C 1
ATOM 630 O O . THR A 1 80 ? 4.965 5.562 -19.832 1.00 94.00 80 THR A O 1
ATOM 633 N N . TRP A 1 81 ? 5.792 4.610 -17.970 1.00 95.69 81 TRP A N 1
ATOM 634 C CA . TRP A 1 81 ? 4.981 3.391 -18.053 1.00 95.69 81 TRP A CA 1
ATOM 635 C C . TRP A 1 81 ? 3.480 3.663 -17.920 1.00 95.69 81 TRP A C 1
ATOM 637 O O . TRP A 1 81 ? 2.675 2.857 -18.373 1.00 95.69 81 TRP A O 1
ATOM 647 N N . PHE A 1 82 ? 3.093 4.798 -17.332 1.00 95.06 82 PHE A N 1
ATOM 648 C CA . PHE A 1 82 ? 1.692 5.158 -17.098 1.00 95.06 82 PHE A CA 1
ATOM 649 C C . PHE A 1 82 ? 1.117 6.098 -18.165 1.00 95.06 82 PHE A C 1
ATOM 651 O O . PHE A 1 82 ? -0.094 6.300 -18.209 1.00 95.06 82 PHE A O 1
ATOM 658 N N . ASN A 1 83 ? 1.965 6.658 -19.032 1.00 90.12 83 ASN A N 1
ATOM 659 C CA . ASN A 1 83 ? 1.567 7.660 -20.027 1.00 90.12 83 ASN A CA 1
ATOM 660 C C . ASN A 1 83 ? 1.221 7.055 -21.397 1.00 90.12 83 ASN A C 1
ATOM 662 O O . ASN A 1 83 ? 0.755 7.771 -22.281 1.00 90.12 83 ASN A O 1
ATOM 666 N N . GLN A 1 84 ? 1.460 5.756 -21.594 1.00 87.25 84 GLN A N 1
ATOM 667 C CA . GLN A 1 84 ? 1.253 5.071 -22.869 1.00 87.25 84 GLN A CA 1
ATOM 668 C C . GLN A 1 84 ? 0.160 3.996 -22.738 1.00 87.25 84 GLN A C 1
ATOM 670 O O . GLN A 1 84 ? 0.246 3.140 -21.853 1.00 87.25 84 GLN A O 1
ATOM 675 N N . PRO A 1 85 ? -0.864 3.993 -23.612 1.00 88.62 85 PRO A N 1
ATOM 676 C CA . PRO A 1 85 ? -1.846 2.915 -23.656 1.00 88.62 85 PRO A CA 1
ATOM 677 C C . PRO A 1 85 ? -1.187 1.557 -23.929 1.00 88.62 85 PRO A C 1
ATOM 679 O O . PRO A 1 85 ? -0.265 1.460 -24.734 1.00 88.62 85 PRO A O 1
ATOM 682 N N . GLY A 1 86 ? -1.686 0.498 -23.286 1.00 89.25 86 GLY A N 1
ATOM 683 C CA . GLY A 1 86 ? -1.243 -0.878 -23.540 1.00 89.25 86 GLY A CA 1
ATOM 684 C C . GLY A 1 86 ? 0.083 -1.280 -22.884 1.00 89.25 86 GLY A C 1
ATOM 685 O O . GLY A 1 86 ? 0.542 -2.397 -23.107 1.00 89.25 86 GLY A O 1
ATOM 686 N N . VAL A 1 87 ? 0.697 -0.421 -22.062 1.00 94.50 87 VAL A N 1
ATOM 687 C CA . VAL A 1 87 ? 1.887 -0.811 -21.293 1.00 94.50 87 VAL A CA 1
ATOM 688 C C . VAL A 1 87 ? 1.523 -1.853 -20.239 1.00 94.50 87 VAL A C 1
ATOM 690 O O . VAL A 1 87 ? 0.683 -1.622 -19.370 1.00 94.50 87 VAL A O 1
ATOM 693 N N . ASN A 1 88 ? 2.222 -2.986 -20.281 1.00 95.44 88 ASN A N 1
ATOM 694 C CA . ASN A 1 88 ? 2.164 -3.998 -19.239 1.00 95.44 88 ASN A CA 1
ATOM 695 C C . ASN A 1 88 ? 3.177 -3.666 -18.126 1.00 95.44 88 ASN A C 1
ATOM 697 O O . ASN A 1 88 ? 4.379 -3.892 -18.273 1.00 95.44 88 ASN A O 1
ATOM 701 N N . ILE A 1 89 ? 2.691 -3.118 -17.007 1.00 96.12 89 ILE A N 1
ATOM 702 C CA . ILE A 1 89 ? 3.531 -2.745 -15.853 1.00 96.12 89 ILE A CA 1
ATOM 703 C C . ILE A 1 89 ? 4.223 -3.973 -15.247 1.00 96.12 89 ILE A C 1
ATOM 705 O O . ILE A 1 89 ? 5.397 -3.893 -14.892 1.00 96.12 89 ILE A O 1
ATOM 709 N N . GLN A 1 90 ? 3.533 -5.111 -15.168 1.00 96.38 90 GLN A N 1
ATOM 710 C CA . GLN A 1 90 ? 4.085 -6.359 -14.634 1.00 96.38 90 GLN A CA 1
ATOM 711 C C . GLN A 1 90 ? 5.299 -6.812 -15.452 1.00 96.38 90 GLN A C 1
ATOM 713 O O . GLN A 1 90 ? 6.356 -7.108 -14.899 1.00 96.38 90 GLN A O 1
ATOM 718 N N . GLU A 1 91 ? 5.191 -6.769 -16.780 1.00 96.88 91 GLU A N 1
ATOM 719 C CA . GLU A 1 91 ? 6.302 -7.093 -17.677 1.00 96.88 91 GLU A CA 1
ATOM 720 C C . GLU A 1 91 ? 7.477 -6.116 -17.515 1.00 96.88 91 GLU A C 1
ATOM 722 O O . GLU A 1 91 ? 8.637 -6.534 -17.512 1.00 96.88 91 GLU A O 1
ATOM 727 N N . LYS A 1 92 ? 7.203 -4.815 -17.351 1.00 97.12 92 LYS A N 1
ATOM 728 C CA . LYS A 1 92 ? 8.246 -3.807 -17.105 1.00 97.12 92 LYS A CA 1
ATOM 729 C C . LYS A 1 92 ? 8.993 -4.064 -15.798 1.00 97.12 92 LYS A C 1
ATOM 731 O O . LYS A 1 92 ? 10.220 -3.995 -15.800 1.00 97.12 92 LYS A O 1
ATOM 736 N N . LEU A 1 93 ? 8.279 -4.398 -14.724 1.00 96.94 93 LEU A N 1
ATOM 737 C CA . LEU A 1 93 ? 8.863 -4.738 -13.425 1.00 96.94 93 LEU A CA 1
ATOM 738 C C . LEU A 1 93 ? 9.754 -5.985 -13.518 1.00 96.94 93 LEU A C 1
ATOM 740 O O . LEU A 1 93 ? 10.903 -5.945 -13.083 1.00 96.94 93 LEU A O 1
ATOM 744 N N . LEU A 1 94 ? 9.268 -7.053 -14.158 1.00 96.62 94 LEU A N 1
ATOM 745 C CA . LEU A 1 94 ? 10.038 -8.285 -14.362 1.00 96.62 94 LEU A CA 1
ATOM 746 C C . LEU A 1 94 ? 11.312 -8.032 -15.174 1.00 96.62 94 LEU A C 1
ATOM 748 O O . LEU A 1 94 ? 12.396 -8.429 -14.758 1.00 96.62 94 LEU A O 1
ATOM 752 N N . ARG A 1 95 ? 11.207 -7.313 -16.300 1.00 96.38 95 ARG A N 1
ATOM 753 C CA . ARG A 1 95 ? 12.374 -6.933 -17.114 1.00 96.38 95 ARG A CA 1
ATOM 754 C C . ARG A 1 95 ? 13.344 -6.053 -16.336 1.00 96.38 95 ARG A C 1
ATOM 756 O O . ARG A 1 95 ? 14.546 -6.205 -16.473 1.00 96.38 95 ARG A O 1
ATOM 763 N N . GLN A 1 96 ? 12.854 -5.126 -15.523 1.00 95.81 96 GLN A N 1
ATOM 764 C CA . GLN A 1 96 ? 13.715 -4.287 -14.697 1.00 95.81 96 GLN A CA 1
ATOM 765 C C . GLN A 1 96 ? 14.552 -5.130 -13.719 1.00 95.81 96 GLN A C 1
ATOM 767 O O . GLN A 1 96 ? 15.754 -4.891 -13.588 1.00 95.81 96 GLN A O 1
ATOM 772 N N . ALA A 1 97 ? 13.941 -6.124 -13.071 1.00 94.88 97 ALA A N 1
ATOM 773 C CA . ALA A 1 97 ? 14.620 -6.998 -12.117 1.00 94.88 97 ALA A CA 1
ATOM 774 C C . ALA A 1 97 ? 15.694 -7.898 -12.757 1.00 94.88 97 ALA A C 1
ATOM 776 O O . ALA A 1 97 ? 16.594 -8.342 -12.055 1.00 94.88 97 ALA A O 1
ATOM 777 N N . THR A 1 98 ? 15.672 -8.131 -14.078 1.00 95.06 98 THR A N 1
ATOM 778 C CA . THR A 1 98 ? 16.752 -8.883 -14.749 1.00 95.06 98 THR A CA 1
ATOM 779 C C . THR A 1 98 ? 18.028 -8.068 -14.963 1.00 95.06 98 THR A C 1
ATOM 781 O O . THR A 1 98 ? 19.066 -8.650 -15.260 1.00 95.06 98 THR A O 1
ATOM 784 N N . PHE A 1 99 ? 17.963 -6.735 -14.874 1.00 94.62 99 PHE A N 1
ATOM 785 C CA . PHE A 1 99 ? 19.111 -5.848 -15.123 1.00 94.62 99 PHE A CA 1
ATOM 786 C C . PHE A 1 99 ? 19.624 -5.140 -13.870 1.00 94.62 99 PHE A C 1
ATOM 788 O O . PHE A 1 99 ? 20.788 -4.748 -13.830 1.00 94.62 99 PHE A O 1
ATOM 795 N N . LYS A 1 100 ? 18.761 -4.922 -12.876 1.00 92.19 100 LYS A N 1
ATOM 796 C CA . LYS A 1 100 ? 19.121 -4.251 -11.627 1.00 92.19 100 LYS A CA 1
ATOM 797 C C . LYS A 1 100 ? 19.467 -5.295 -10.564 1.00 92.19 100 LYS A C 1
ATOM 799 O O . LYS A 1 100 ? 18.592 -6.038 -10.133 1.00 92.19 100 LYS A O 1
ATOM 804 N N . ASP A 1 101 ? 20.719 -5.300 -10.121 1.00 89.81 101 ASP A N 1
ATOM 805 C CA . ASP A 1 101 ? 21.187 -6.135 -9.011 1.00 89.81 101 ASP A CA 1
ATOM 806 C C . ASP A 1 101 ? 20.863 -5.467 -7.662 1.00 89.81 101 ASP A C 1
ATOM 808 O O . ASP A 1 101 ? 21.711 -4.847 -7.022 1.00 89.81 101 ASP A O 1
ATOM 812 N N . ASP A 1 102 ? 19.583 -5.498 -7.283 1.00 89.81 102 ASP A N 1
ATOM 813 C CA . ASP A 1 102 ? 19.091 -4.995 -5.997 1.00 89.81 102 ASP A CA 1
ATOM 814 C C . ASP A 1 102 ? 18.130 -6.027 -5.365 1.00 89.81 102 ASP A C 1
ATOM 816 O O . ASP A 1 102 ? 17.021 -6.255 -5.876 1.00 89.81 102 ASP A O 1
ATOM 820 N N . PRO A 1 103 ? 18.513 -6.655 -4.235 1.00 87.44 103 PRO A N 1
ATOM 821 C CA . PRO A 1 103 ? 17.660 -7.607 -3.528 1.00 87.44 103 PRO A CA 1
ATOM 822 C C . PRO A 1 103 ? 16.311 -7.016 -3.099 1.00 87.44 103 PRO A C 1
ATOM 824 O O . PRO A 1 103 ? 15.281 -7.686 -3.206 1.00 87.44 103 PRO A O 1
ATOM 827 N N . ARG A 1 104 ? 16.275 -5.748 -2.665 1.00 84.56 104 ARG A N 1
ATOM 828 C CA . ARG A 1 104 ? 15.027 -5.083 -2.250 1.00 84.56 104 ARG A CA 1
ATOM 829 C C . ARG A 1 104 ? 14.105 -4.868 -3.435 1.00 84.56 104 ARG A C 1
ATOM 831 O O . ARG A 1 104 ? 12.901 -5.100 -3.326 1.00 84.56 104 ARG A O 1
ATOM 838 N N . LEU A 1 105 ? 14.665 -4.472 -4.573 1.00 91.12 105 LEU A N 1
ATOM 839 C CA . LEU A 1 105 ? 13.911 -4.335 -5.811 1.00 91.12 105 LEU A CA 1
ATOM 840 C C . LEU A 1 105 ? 13.335 -5.673 -6.275 1.00 91.12 105 LEU A C 1
ATOM 842 O O . LEU A 1 105 ? 12.208 -5.712 -6.764 1.00 91.12 105 LEU A O 1
ATOM 846 N N . THR A 1 106 ? 14.086 -6.761 -6.122 1.00 91.06 106 THR A N 1
ATOM 847 C CA . THR A 1 106 ? 13.639 -8.106 -6.502 1.00 91.06 106 THR A CA 1
ATOM 848 C C . THR A 1 106 ? 12.434 -8.537 -5.663 1.00 91.06 106 THR A C 1
ATOM 850 O O . THR A 1 106 ? 11.420 -8.967 -6.216 1.00 91.06 106 THR A O 1
ATOM 853 N N . ILE A 1 107 ? 12.494 -8.329 -4.344 1.00 89.56 107 ILE A N 1
ATOM 854 C CA . ILE A 1 107 ? 11.372 -8.599 -3.430 1.00 89.56 107 ILE A CA 1
ATOM 855 C C . ILE A 1 107 ? 10.164 -7.722 -3.780 1.00 89.56 107 ILE A C 1
ATOM 857 O O . ILE A 1 107 ? 9.051 -8.227 -3.927 1.00 89.56 107 ILE A O 1
ATOM 861 N N . ALA A 1 108 ? 10.376 -6.418 -3.981 1.00 92.00 108 ALA A N 1
ATOM 862 C CA . ALA A 1 108 ? 9.307 -5.502 -4.372 1.00 92.00 108 ALA A CA 1
ATOM 863 C C . ALA A 1 108 ? 8.675 -5.904 -5.713 1.00 92.00 108 ALA A C 1
ATOM 865 O O . ALA A 1 108 ? 7.453 -5.901 -5.838 1.00 92.00 108 ALA A O 1
ATOM 866 N N . THR A 1 109 ? 9.489 -6.290 -6.699 1.00 95.31 109 THR A N 1
ATOM 867 C CA . THR A 1 109 ? 9.034 -6.759 -8.015 1.00 95.31 109 THR A CA 1
ATOM 868 C C . THR A 1 109 ? 8.121 -7.967 -7.869 1.00 95.31 109 THR A C 1
ATOM 870 O O . THR A 1 109 ? 7.019 -7.941 -8.414 1.00 95.31 109 THR A O 1
ATOM 873 N N . ARG A 1 110 ? 8.526 -8.981 -7.091 1.00 94.31 110 ARG A N 1
ATOM 874 C CA . ARG A 1 110 ? 7.692 -10.162 -6.816 1.00 94.31 110 ARG A CA 1
ATOM 875 C C . ARG A 1 110 ? 6.350 -9.760 -6.201 1.00 94.31 110 ARG A C 1
ATOM 877 O O . ARG A 1 110 ? 5.307 -10.136 -6.722 1.00 94.31 110 ARG A O 1
ATOM 884 N N . ALA A 1 111 ? 6.373 -8.929 -5.160 1.00 94.56 111 ALA A N 1
ATOM 885 C CA . ALA A 1 111 ? 5.159 -8.491 -4.477 1.00 94.56 111 ALA A CA 1
ATOM 886 C C . ALA A 1 111 ? 4.212 -7.684 -5.388 1.00 94.56 111 ALA A C 1
ATOM 888 O O . ALA A 1 111 ? 2.997 -7.861 -5.334 1.00 94.56 111 ALA A O 1
ATOM 889 N N . TYR A 1 112 ? 4.741 -6.814 -6.257 1.00 97.44 112 TYR A N 1
ATOM 890 C CA . TYR A 1 112 ? 3.924 -6.088 -7.237 1.00 97.44 112 TYR A CA 1
ATOM 891 C C . TYR A 1 112 ? 3.349 -6.992 -8.322 1.00 97.44 112 TYR A C 1
ATOM 893 O O . TYR A 1 112 ? 2.219 -6.759 -8.744 1.00 97.44 112 TYR A O 1
ATOM 901 N N . VAL A 1 113 ? 4.095 -8.002 -8.768 1.00 97.44 113 VAL A N 1
ATOM 902 C CA . VAL A 1 113 ? 3.600 -8.999 -9.723 1.00 97.44 113 VAL A CA 1
ATOM 903 C C . VAL A 1 113 ? 2.410 -9.748 -9.122 1.00 97.44 113 VAL A C 1
ATOM 905 O O . VAL A 1 113 ? 1.335 -9.725 -9.711 1.00 97.44 113 VAL A O 1
ATOM 908 N N . GLU A 1 114 ? 2.552 -10.285 -7.909 1.00 96.69 114 GLU A N 1
ATOM 909 C CA . GLU A 1 114 ? 1.470 -10.997 -7.212 1.00 96.69 114 GLU A CA 1
ATOM 910 C C . GLU A 1 114 ? 0.253 -10.095 -6.940 1.00 96.69 114 GLU A C 1
ATOM 912 O O . GLU A 1 114 ? -0.896 -10.504 -7.111 1.00 96.69 114 GLU A O 1
ATOM 917 N N . PHE A 1 115 ? 0.488 -8.835 -6.566 1.00 98.19 115 PHE A N 1
ATOM 918 C CA . PHE A 1 115 ? -0.570 -7.838 -6.404 1.00 98.19 115 PHE A CA 1
ATOM 919 C C . PHE A 1 115 ? -1.345 -7.592 -7.706 1.00 98.19 115 PHE A C 1
ATOM 921 O O . PHE A 1 115 ? -2.573 -7.519 -7.686 1.00 98.19 115 PHE A O 1
ATOM 928 N N . LEU A 1 116 ? -0.647 -7.453 -8.836 1.00 98.00 116 LEU A N 1
ATOM 929 C CA . LEU A 1 116 ? -1.267 -7.243 -10.147 1.00 98.00 116 LEU A CA 1
ATOM 930 C C . LEU A 1 116 ? -2.015 -8.496 -10.628 1.00 98.00 116 LEU A C 1
ATOM 932 O O . LEU A 1 116 ? -3.128 -8.363 -11.136 1.00 98.00 116 LEU A O 1
ATOM 936 N N . ASP A 1 117 ? -1.459 -9.690 -10.406 1.00 97.81 117 ASP A N 1
ATOM 937 C CA . ASP A 1 117 ? -2.087 -10.973 -10.754 1.00 97.81 117 ASP A CA 1
ATOM 938 C C . ASP A 1 117 ? -3.417 -11.184 -10.007 1.00 97.81 117 ASP A C 1
ATOM 940 O O . ASP A 1 117 ? -4.368 -11.728 -10.568 1.00 97.81 117 ASP A O 1
ATOM 944 N N . LEU A 1 118 ? -3.531 -10.684 -8.770 1.00 97.94 118 LEU A N 1
ATOM 945 C CA . LEU A 1 118 ? -4.782 -10.682 -7.998 1.00 97.94 118 LEU A CA 1
ATOM 946 C C . LEU A 1 118 ? -5.749 -9.535 -8.359 1.00 97.94 118 LEU A C 1
ATOM 948 O O . LEU A 1 118 ? -6.747 -9.325 -7.670 1.00 97.94 118 LEU A O 1
ATOM 952 N N . GLY A 1 119 ? -5.489 -8.779 -9.429 1.00 98.00 119 GLY A N 1
ATOM 953 C CA . GLY A 1 119 ? -6.361 -7.691 -9.891 1.00 98.00 119 GLY A CA 1
ATOM 954 C C . GLY A 1 119 ? -6.120 -6.346 -9.199 1.00 98.00 119 GLY A C 1
ATOM 955 O O . GLY A 1 119 ? -6.906 -5.403 -9.359 1.00 98.00 119 GLY A O 1
ATOM 956 N N . GLY A 1 120 ? -5.025 -6.225 -8.451 1.00 98.25 120 GLY A N 1
ATOM 957 C CA . GLY A 1 120 ? -4.560 -4.965 -7.900 1.00 98.25 120 GLY A CA 1
ATOM 958 C C . GLY A 1 120 ? -4.307 -3.924 -8.985 1.00 98.25 120 GLY A C 1
ATOM 959 O O . GLY A 1 120 ? -3.924 -4.225 -10.114 1.00 98.25 120 GLY A O 1
ATOM 960 N N . ARG A 1 121 ? -4.530 -2.651 -8.651 1.00 97.75 121 ARG A N 1
ATOM 961 C CA . ARG A 1 121 ? -4.346 -1.535 -9.591 1.00 97.75 121 ARG A CA 1
ATOM 962 C C . ARG A 1 121 ? -3.236 -0.613 -9.122 1.00 97.75 121 ARG A C 1
ATOM 964 O O . ARG A 1 121 ? -3.194 -0.248 -7.951 1.00 97.75 121 ARG A O 1
ATOM 971 N N . ILE A 1 122 ? -2.390 -0.174 -10.047 1.00 97.06 122 ILE A N 1
ATOM 972 C CA . ILE A 1 122 ? -1.329 0.801 -9.778 1.00 97.06 122 ILE A CA 1
ATOM 973 C C . ILE A 1 122 ? -1.601 2.050 -10.612 1.00 97.06 122 ILE A C 1
ATOM 975 O O . ILE A 1 122 ? -1.928 1.963 -11.795 1.00 97.06 122 ILE A O 1
ATOM 979 N N . LYS A 1 123 ? -1.491 3.219 -9.985 1.00 96.19 123 LYS A N 1
ATOM 980 C CA . LYS A 1 123 ? -1.634 4.525 -10.627 1.00 96.19 123 LYS A CA 1
ATOM 981 C C . LYS A 1 123 ? -0.471 5.418 -10.242 1.00 96.19 123 LYS A C 1
ATOM 983 O O . LYS A 1 123 ? -0.063 5.425 -9.084 1.00 96.19 123 LYS A O 1
ATOM 988 N N . HIS A 1 124 ? 0.003 6.203 -11.198 1.00 96.19 124 HIS A N 1
ATOM 989 C CA . HIS A 1 124 ? 1.009 7.220 -10.942 1.00 96.19 124 HIS A CA 1
ATOM 990 C C . HIS A 1 124 ? 0.340 8.566 -10.633 1.00 96.19 124 HIS A C 1
ATOM 992 O O . HIS A 1 124 ? -0.314 9.147 -11.498 1.00 96.19 124 HIS A O 1
ATOM 998 N N . GLU A 1 125 ? 0.455 9.036 -9.392 1.00 95.69 125 GLU A N 1
ATOM 999 C CA . GLU A 1 125 ? -0.066 10.332 -8.933 1.00 95.69 125 GLU A CA 1
ATOM 1000 C C . GLU A 1 125 ? 0.683 10.741 -7.658 1.0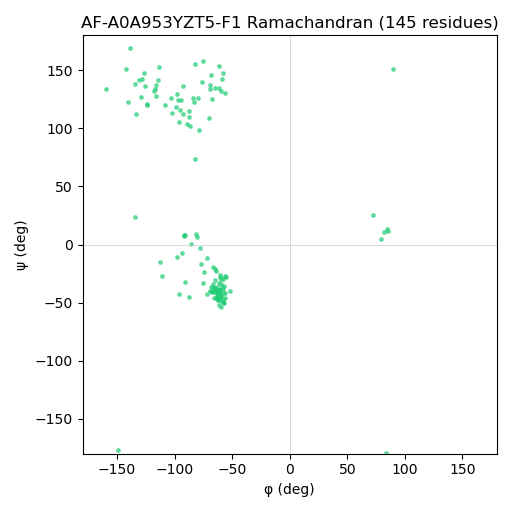0 95.69 125 GLU A C 1
ATOM 1002 O O . GLU A 1 125 ? 0.840 9.931 -6.744 1.00 95.69 125 GLU A O 1
ATOM 1007 N N . GLU A 1 126 ? 1.126 11.994 -7.579 1.00 93.88 126 GLU A N 1
ATOM 1008 C CA . GLU A 1 126 ? 1.830 12.508 -6.402 1.00 93.88 126 GLU A CA 1
ATOM 1009 C C . GLU A 1 126 ? 0.918 12.612 -5.173 1.00 93.88 126 GLU A C 1
ATOM 1011 O O . GLU A 1 126 ? -0.263 12.976 -5.269 1.00 93.88 126 GLU A O 1
ATOM 1016 N N . LEU A 1 127 ? 1.488 12.368 -3.989 1.00 94.38 127 LEU A N 1
ATOM 1017 C CA . LEU A 1 127 ? 0.785 12.581 -2.730 1.00 94.38 127 LEU A CA 1
ATOM 1018 C C . LEU A 1 127 ? 0.597 14.075 -2.466 1.00 94.38 127 LEU A C 1
ATOM 1020 O O . LEU A 1 127 ? 1.523 14.798 -2.114 1.00 94.38 127 LEU A O 1
ATOM 1024 N N . ASN A 1 128 ? -0.647 14.526 -2.585 1.00 95.44 128 ASN A N 1
ATOM 1025 C CA . ASN A 1 128 ? -1.035 15.895 -2.280 1.00 95.44 128 ASN A CA 1
ATOM 1026 C C . ASN A 1 128 ? -2.379 15.942 -1.535 1.00 95.44 128 ASN A C 1
ATOM 1028 O O . ASN A 1 128 ? -3.128 14.962 -1.451 1.00 95.44 128 ASN A O 1
ATOM 1032 N N . ALA A 1 129 ? -2.718 17.120 -1.008 1.00 95.62 129 ALA A N 1
ATOM 1033 C CA . ALA A 1 129 ? -3.953 17.315 -0.253 1.00 95.62 129 ALA A CA 1
ATOM 1034 C C . ALA A 1 129 ? -5.220 16.994 -1.070 1.00 95.62 129 ALA A C 1
ATOM 1036 O O . ALA A 1 129 ? -6.229 16.575 -0.499 1.00 95.62 129 ALA A O 1
ATOM 1037 N N . ASN A 1 130 ? -5.195 17.175 -2.395 1.00 96.00 130 ASN A N 1
ATOM 1038 C CA . ASN A 1 130 ? -6.342 16.880 -3.254 1.00 96.00 130 ASN A CA 1
ATOM 1039 C C . ASN A 1 130 ? -6.559 15.370 -3.392 1.00 96.00 130 ASN A C 1
ATOM 1041 O O . ASN A 1 130 ? -7.702 14.924 -3.269 1.00 96.00 130 ASN A O 1
ATOM 1045 N N . LEU A 1 131 ? -5.487 14.591 -3.562 1.00 95.94 131 LEU A N 1
ATOM 1046 C CA . LEU A 1 131 ? -5.527 13.129 -3.596 1.00 95.94 131 LEU A CA 1
ATOM 1047 C C . LEU A 1 131 ? -6.126 12.564 -2.302 1.00 95.94 131 LEU A C 1
ATOM 1049 O O . LEU A 1 131 ? -7.083 11.790 -2.351 1.00 95.94 131 LEU A O 1
ATOM 1053 N N . ILE A 1 132 ? -5.634 13.022 -1.148 1.00 94.62 132 ILE A N 1
ATOM 1054 C CA . ILE A 1 132 ? -6.136 12.608 0.171 1.00 94.62 132 ILE A CA 1
ATOM 1055 C C . ILE A 1 132 ? -7.626 12.956 0.307 1.00 94.62 132 ILE A C 1
ATOM 1057 O O . ILE A 1 132 ? -8.470 12.089 0.553 1.00 94.62 132 ILE A O 1
ATOM 1061 N N . ARG A 1 133 ? -7.995 14.222 0.067 1.00 94.12 133 ARG A N 1
ATOM 1062 C CA . ARG A 1 133 ? -9.389 14.690 0.177 1.00 94.12 133 ARG A CA 1
ATOM 1063 C C . ARG A 1 133 ? -10.335 13.945 -0.764 1.00 94.12 133 ARG A C 1
ATOM 1065 O O . ARG A 1 133 ? -11.496 13.748 -0.406 1.00 94.12 133 ARG A O 1
ATOM 1072 N N . ARG A 1 134 ? -9.874 13.538 -1.953 1.00 95.25 134 ARG A N 1
ATOM 1073 C CA . ARG A 1 134 ? -10.670 12.793 -2.944 1.00 95.25 134 ARG A CA 1
ATOM 1074 C C . ARG A 1 134 ? -11.200 11.475 -2.381 1.00 95.25 134 ARG A C 1
ATOM 1076 O O . ARG A 1 134 ? -12.326 11.103 -2.711 1.00 95.25 134 ARG A O 1
ATOM 1083 N N . PHE A 1 135 ? -10.420 10.793 -1.544 1.00 95.31 135 PHE A N 1
ATOM 1084 C CA . PHE A 1 135 ? -10.815 9.529 -0.919 1.00 95.31 135 PHE A CA 1
ATOM 1085 C C . PHE A 1 135 ? -11.580 9.724 0.384 1.00 95.31 135 PHE A C 1
ATOM 1087 O O . PHE A 1 135 ? -12.661 9.151 0.535 1.00 95.31 135 PHE A O 1
ATOM 1094 N N . LEU A 1 136 ? -11.116 10.619 1.259 1.00 94.00 136 LEU A N 1
ATOM 1095 C CA . LEU A 1 136 ? -11.786 10.874 2.538 1.00 94.00 136 LEU A CA 1
ATOM 1096 C C . LEU A 1 136 ? -13.226 11.384 2.350 1.00 94.00 136 LEU A C 1
ATOM 1098 O O . LEU A 1 136 ? -14.144 10.917 3.020 1.00 94.00 136 LEU A O 1
ATOM 1102 N N . LYS A 1 137 ? -13.478 12.252 1.356 1.00 94.50 137 LYS A N 1
ATOM 1103 C CA . LYS A 1 137 ? -14.845 12.708 1.017 1.00 94.50 137 LYS A CA 1
ATOM 1104 C C . LYS A 1 137 ? -15.775 11.566 0.593 1.00 94.50 137 LYS A C 1
ATOM 1106 O O . LYS A 1 137 ? -16.985 11.659 0.786 1.00 94.50 137 LYS A O 1
ATOM 1111 N N . LYS A 1 138 ? -15.224 10.487 0.032 1.00 94.44 138 LYS A N 1
ATOM 1112 C CA . LYS A 1 138 ? -15.973 9.286 -0.370 1.00 94.44 138 LYS A CA 1
ATOM 1113 C C . LYS A 1 138 ? -16.151 8.288 0.775 1.00 94.44 138 LYS A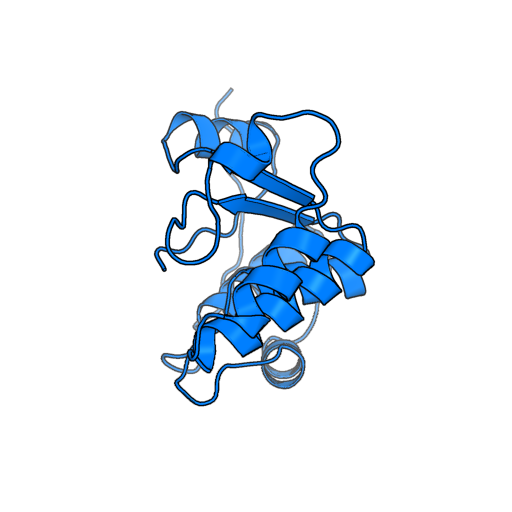 C 1
ATOM 1115 O O . LYS A 1 138 ? -16.774 7.256 0.563 1.00 94.44 138 LYS A O 1
ATOM 1120 N N . GLY A 1 139 ? -15.642 8.596 1.966 1.00 94.88 139 GLY A N 1
ATOM 1121 C CA . GLY A 1 139 ? -15.678 7.686 3.103 1.00 94.88 139 GLY A CA 1
ATOM 1122 C C . GLY A 1 139 ? -14.714 6.512 2.961 1.00 94.88 139 GLY A C 1
ATOM 1123 O O . GLY A 1 139 ? -14.994 5.445 3.483 1.00 94.88 139 GLY A O 1
ATOM 1124 N N . LYS A 1 140 ? -13.632 6.66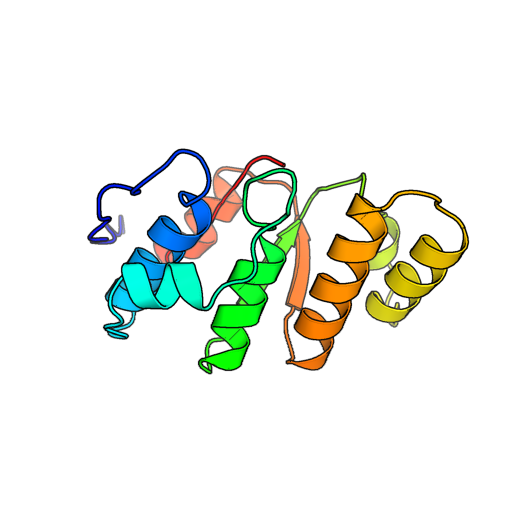8 2.190 1.00 95.12 140 LYS A N 1
ATOM 1125 C CA . LYS A 1 140 ? -12.634 5.613 2.006 1.00 95.12 140 LYS A CA 1
ATOM 1126 C C . LYS A 1 140 ? -11.412 5.934 2.869 1.00 95.12 140 LYS A C 1
ATOM 1128 O O . LYS A 1 140 ? -10.769 6.949 2.573 1.00 95.12 140 LYS A O 1
ATOM 1133 N N . PRO A 1 141 ? -11.093 5.141 3.910 1.00 95.06 141 PRO A N 1
ATOM 1134 C CA . PRO A 1 141 ? -9.820 5.270 4.604 1.00 95.06 141 PRO A CA 1
ATOM 1135 C C . PRO A 1 141 ? -8.670 4.992 3.631 1.00 95.06 141 PRO A C 1
ATOM 1137 O O . PRO A 1 141 ? -8.838 4.301 2.622 1.00 95.06 141 PRO A O 1
ATOM 1140 N N . ILE A 1 142 ? -7.511 5.571 3.925 1.00 94.69 142 ILE A N 1
ATOM 1141 C CA . ILE A 1 142 ? -6.306 5.444 3.108 1.00 94.69 142 ILE A CA 1
ATOM 1142 C C . ILE A 1 142 ? -5.142 5.019 3.993 1.00 94.69 142 ILE A C 1
ATOM 1144 O O . ILE A 1 142 ? -5.009 5.495 5.118 1.00 94.69 142 ILE A O 1
ATOM 1148 N N . LEU A 1 143 ? -4.285 4.163 3.449 1.00 94.69 143 LEU A N 1
ATOM 1149 C CA . LEU A 1 143 ? -2.951 3.927 3.977 1.00 94.69 143 LEU A CA 1
ATOM 1150 C C . LEU A 1 143 ? -1.983 4.769 3.156 1.00 94.69 143 LEU A C 1
ATOM 1152 O O . LEU A 1 143 ? -2.024 4.745 1.927 1.00 94.69 143 LEU A O 1
ATOM 1156 N N . THR A 1 144 ? -1.141 5.538 3.834 1.00 92.31 144 THR A N 1
ATOM 1157 C CA . THR A 1 144 ? -0.104 6.345 3.195 1.00 92.31 144 THR A CA 1
ATOM 1158 C C . THR A 1 144 ? 1.195 6.165 3.957 1.00 92.31 144 THR A C 1
ATOM 1160 O O . THR A 1 144 ? 1.201 6.148 5.184 1.00 92.31 144 THR A O 1
ATOM 1163 N N . GLY A 1 145 ? 2.290 6.032 3.221 1.00 86.19 145 GLY A N 1
ATOM 1164 C CA . GLY A 1 145 ? 3.634 5.910 3.763 1.00 86.19 145 GLY A CA 1
ATOM 1165 C C . GLY A 1 145 ? 4.604 6.674 2.877 1.00 86.19 145 GLY A C 1
ATOM 1166 O O . GLY A 1 145 ? 4.357 6.844 1.683 1.00 86.19 145 GLY A O 1
ATOM 1167 N N . LEU A 1 146 ? 5.680 7.161 3.481 1.00 76.88 146 LEU A N 1
ATOM 1168 C CA . LEU A 1 146 ? 6.832 7.677 2.755 1.00 76.88 146 LEU A CA 1
ATOM 1169 C C . LEU A 1 146 ? 7.843 6.532 2.703 1.00 76.88 146 LEU A C 1
ATOM 1171 O O . LEU A 1 146 ? 8.141 5.931 3.735 1.00 76.88 146 LEU A O 1
ATOM 1175 N N . SER A 1 147 ? 8.272 6.168 1.501 1.00 59.16 147 SER A N 1
ATOM 1176 C CA . SER A 1 147 ? 9.191 5.057 1.232 1.00 59.16 147 SER A CA 1
ATOM 1177 C C . SER A 1 147 ? 10.355 5.550 0.398 1.00 59.16 147 SER A C 1
ATOM 1179 O O . SER A 1 147 ? 10.091 6.377 -0.504 1.00 59.16 147 SER A O 1
#

Mean predicted aligned error: 3.79 Å

Solvent-accessible surface area (backbone atoms only — not comparable to full-atom values): 9137 Å² total; per-residue (Å²): 130,93,66,87,81,82,66,72,70,69,85,54,92,54,96,44,36,54,62,53,36,52,49,48,18,52,32,46,63,73,70,46,85,68,61,67,68,58,51,56,76,69,52,77,64,45,93,90,59,33,54,60,71,50,48,59,39,33,54,39,34,77,72,72,44,91,38,71,48,7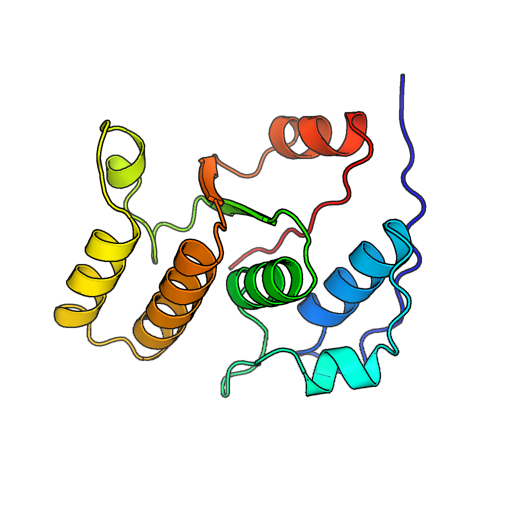0,38,71,56,68,90,84,42,65,73,69,59,75,76,45,89,88,58,57,64,58,60,51,42,56,57,46,50,76,74,47,96,42,74,67,56,44,54,51,37,53,41,49,38,56,22,44,76,67,68,40,43,81,44,82,50,72,96,44,73,65,60,54,48,63,35,40,71,71,74,41,87,80,89,85,82,91,128